Protein AF-A0A3N5ESL6-F1 (afdb_monomer_lite)

Radius of gyration: 21.01 Å; chains: 1; bounding box: 83×39×45 Å

pLDDT: mean 78.13, std 18.14, range [38.81, 97.94]

Foldseek 3Di:
DDDDDDDPDDDPPPPDDVVVVLVVQVVLQVVCLVCVLVVCVVVVAQAEEEACLLAPDPLPRDDDDHNHHYEHEYCDDPVPDDCSDPRHHYQHAAPDDDDQVRSVLRSLVLCDLVVVDHAQGWYWYFGDDSVSSGGNDIDIDGHPPDCPSDPDPVVCVVPPSCRSVNVSVVRNVVD

Structure (mmCIF, N/CA/C/O backbone):
data_AF-A0A3N5ESL6-F1
#
_entry.id   AF-A0A3N5ESL6-F1
#
loop_
_atom_site.group_PDB
_atom_site.id
_atom_site.type_symbol
_atom_site.label_atom_id
_atom_site.label_alt_id
_atom_site.label_comp_id
_atom_site.label_asym_id
_atom_site.label_entity_id
_atom_site.label_seq_id
_atom_site.pdbx_PDB_ins_code
_atom_site.Cartn_x
_atom_site.Cartn_y
_atom_site.Cartn_z
_atom_site.occupancy
_atom_site.B_iso_or_equiv
_atom_site.auth_seq_id
_atom_site.auth_comp_id
_atom_site.auth_asym_id
_atom_site.auth_atom_id
_atom_site.pdbx_PDB_model_num
ATOM 1 N N . MET A 1 1 ? 65.970 -13.647 -3.821 1.00 40.84 1 MET A N 1
ATOM 2 C CA . MET A 1 1 ? 65.741 -12.310 -4.420 1.00 40.84 1 MET A CA 1
ATOM 3 C C . MET A 1 1 ? 65.531 -12.533 -5.912 1.00 40.84 1 MET A C 1
ATOM 5 O O . MET A 1 1 ? 66.455 -13.034 -6.522 1.00 40.84 1 MET A O 1
ATOM 9 N N . ALA A 1 2 ? 64.391 -12.316 -6.559 1.00 45.03 2 ALA A N 1
ATOM 10 C CA . ALA A 1 2 ? 63.092 -11.761 -6.195 1.00 45.03 2 ALA A CA 1
ATOM 11 C C . ALA A 1 2 ? 62.010 -12.457 -7.057 1.00 45.03 2 ALA A C 1
ATOM 13 O O . ALA A 1 2 ? 62.330 -13.104 -8.052 1.00 45.03 2 ALA A O 1
ATOM 14 N N . ASN A 1 3 ? 60.764 -12.358 -6.603 1.00 38.81 3 ASN A N 1
ATOM 15 C CA . ASN A 1 3 ? 59.614 -13.195 -6.931 1.00 38.81 3 ASN A CA 1
ATOM 16 C C . ASN A 1 3 ? 58.670 -12.537 -7.970 1.00 38.81 3 ASN A C 1
ATOM 18 O O . ASN A 1 3 ? 58.542 -11.319 -7.962 1.00 38.81 3 ASN A O 1
ATOM 22 N N . GLU A 1 4 ? 58.017 -13.387 -8.777 1.00 46.53 4 GLU A N 1
ATOM 23 C CA . GLU A 1 4 ? 56.719 -13.302 -9.498 1.00 46.53 4 GLU A CA 1
ATOM 24 C C . GLU A 1 4 ? 56.249 -12.086 -10.349 1.00 46.53 4 GLU A C 1
ATOM 26 O O . GLU A 1 4 ? 56.492 -10.925 -10.025 1.00 46.53 4 GLU A O 1
ATOM 31 N N . PRO A 1 5 ? 55.464 -12.351 -11.426 1.00 48.53 5 PRO A N 1
ATOM 32 C CA . PRO A 1 5 ? 54.840 -11.338 -12.270 1.00 48.53 5 PRO A CA 1
ATOM 33 C C . PRO A 1 5 ? 53.537 -10.793 -11.662 1.00 48.53 5 PRO A C 1
ATOM 35 O O . PRO A 1 5 ? 52.706 -11.521 -11.120 1.00 48.53 5 PRO A O 1
ATOM 38 N N . ALA A 1 6 ? 53.325 -9.486 -11.819 1.00 47.41 6 ALA A N 1
ATOM 39 C CA . ALA A 1 6 ? 52.119 -8.792 -11.393 1.00 47.41 6 ALA A CA 1
ATOM 40 C C . ALA A 1 6 ? 50.895 -9.187 -12.244 1.00 47.41 6 ALA A C 1
ATOM 42 O O . ALA A 1 6 ? 50.741 -8.794 -13.401 1.00 47.41 6 ALA A O 1
ATOM 43 N N . ASN A 1 7 ? 50.005 -9.937 -11.603 1.00 43.56 7 ASN A N 1
ATOM 44 C CA . ASN A 1 7 ? 48.600 -10.152 -11.926 1.00 43.56 7 ASN A CA 1
ATOM 45 C C . ASN A 1 7 ? 47.871 -8.816 -12.217 1.00 43.56 7 ASN A C 1
ATOM 47 O O . ASN A 1 7 ? 47.585 -8.046 -11.300 1.00 43.56 7 ASN A O 1
ATOM 51 N N . ARG A 1 8 ? 47.550 -8.530 -13.488 1.00 44.69 8 ARG A N 1
ATOM 52 C CA . ARG A 1 8 ? 46.621 -7.450 -13.867 1.00 44.69 8 ARG A CA 1
ATOM 53 C C . ARG A 1 8 ? 45.194 -7.993 -13.930 1.00 44.69 8 ARG A C 1
ATOM 55 O O . ARG A 1 8 ? 44.790 -8.600 -14.914 1.00 44.69 8 ARG A O 1
ATOM 62 N N . ALA A 1 9 ? 44.474 -7.727 -12.844 1.00 40.97 9 ALA A N 1
ATOM 63 C CA . ALA A 1 9 ? 43.057 -7.378 -12.774 1.00 40.97 9 ALA A CA 1
ATOM 64 C C . ALA A 1 9 ? 42.108 -8.086 -13.761 1.00 40.97 9 ALA A C 1
ATOM 66 O O . ALA A 1 9 ? 41.794 -7.585 -14.840 1.00 40.97 9 ALA A O 1
ATOM 67 N N . ARG A 1 10 ? 41.536 -9.200 -13.295 1.00 46.31 10 ARG A N 1
ATOM 68 C CA . ARG A 1 10 ? 40.154 -9.558 -13.615 1.00 46.31 10 ARG A CA 1
ATOM 69 C C . ARG A 1 10 ? 39.231 -8.716 -12.737 1.00 46.31 10 ARG A C 1
ATOM 71 O O . ARG A 1 10 ? 39.185 -8.947 -11.537 1.00 46.31 10 ARG A O 1
ATOM 78 N N . THR A 1 11 ? 38.469 -7.819 -13.341 1.00 42.41 11 THR A N 1
ATOM 79 C CA . THR A 1 11 ? 37.121 -7.450 -12.888 1.00 42.41 11 THR A CA 1
ATOM 80 C C . THR A 1 11 ? 36.336 -7.038 -14.126 1.00 42.41 11 THR A C 1
ATOM 82 O O . THR A 1 11 ? 36.203 -5.869 -14.474 1.00 42.41 11 THR A O 1
ATOM 85 N N . SER A 1 12 ? 35.857 -8.050 -14.847 1.00 47.56 12 SER A N 1
ATOM 86 C CA . SER A 1 12 ? 34.762 -7.906 -15.797 1.00 47.56 12 SER A CA 1
ATOM 87 C C . SER A 1 12 ? 33.530 -7.447 -15.016 1.00 47.56 12 SER A C 1
ATOM 89 O O . SER A 1 12 ? 32.881 -8.258 -14.360 1.00 47.56 12 SER A O 1
ATOM 91 N N . GLY A 1 13 ? 33.237 -6.148 -15.049 1.00 44.19 13 GLY A N 1
ATOM 92 C CA . GLY A 1 13 ? 31.915 -5.651 -14.694 1.00 44.19 13 GLY A CA 1
ATOM 93 C C . GLY A 1 13 ? 30.921 -6.212 -15.704 1.00 44.19 13 GLY A C 1
ATOM 94 O O . GLY A 1 13 ? 30.891 -5.776 -16.854 1.00 44.19 13 GLY A O 1
ATOM 95 N N . SER A 1 14 ? 30.163 -7.224 -15.295 1.00 51.66 14 SER A N 1
ATOM 96 C CA . SER A 1 14 ? 28.972 -7.680 -15.996 1.00 51.66 14 SER A CA 1
ATOM 97 C C . SER A 1 14 ? 27.969 -6.531 -15.989 1.00 51.66 14 SER A C 1
ATOM 99 O O . SER A 1 14 ? 27.314 -6.283 -14.983 1.00 51.66 14 SER A O 1
ATOM 101 N N . ARG A 1 15 ? 27.895 -5.787 -17.097 1.00 56.28 15 ARG A N 1
ATOM 102 C CA . ARG A 1 15 ? 26.708 -4.990 -17.407 1.00 56.28 15 ARG A CA 1
ATOM 103 C C . ARG A 1 15 ? 25.586 -6.000 -17.595 1.00 56.28 15 ARG A C 1
ATOM 105 O O . ARG A 1 15 ? 25.612 -6.752 -18.569 1.00 56.28 15 ARG A O 1
ATOM 112 N N . GLU A 1 16 ? 24.710 -6.099 -16.609 1.00 56.22 16 GLU A N 1
ATOM 113 C CA . GLU A 1 16 ? 23.489 -6.874 -16.745 1.00 56.22 16 GLU A CA 1
ATOM 114 C C . GLU A 1 16 ? 22.674 -6.282 -17.903 1.00 56.22 16 GLU A C 1
ATOM 116 O O . GLU A 1 16 ? 22.701 -5.081 -18.179 1.00 56.22 16 GLU A O 1
ATOM 121 N N . ASP A 1 17 ? 22.090 -7.177 -18.690 1.00 70.19 17 ASP A N 1
ATOM 122 C CA . ASP A 1 17 ? 21.363 -6.839 -19.905 1.00 70.19 17 ASP A CA 1
ATOM 123 C C . ASP A 1 17 ? 20.015 -6.210 -19.504 1.00 70.19 17 ASP A C 1
ATOM 125 O O . ASP A 1 17 ? 19.250 -6.876 -18.795 1.00 70.19 17 ASP A O 1
ATOM 129 N N . PRO A 1 18 ? 19.696 -4.968 -19.916 1.00 67.44 18 PRO A N 1
ATOM 130 C CA . PRO A 1 18 ? 18.479 -4.271 -19.491 1.00 67.44 18 PRO A CA 1
ATOM 131 C C . PRO A 1 18 ? 17.187 -5.035 -19.828 1.00 67.44 18 PRO A C 1
ATOM 133 O O . PRO A 1 18 ? 16.173 -4.860 -19.150 1.00 67.44 18 PRO A O 1
ATOM 136 N N . GLU A 1 19 ? 17.203 -5.917 -20.833 1.00 69.94 19 GLU A N 1
ATOM 137 C CA . GLU A 1 19 ? 16.072 -6.808 -21.132 1.00 69.94 19 GLU A CA 1
ATOM 138 C C . GLU A 1 19 ? 15.897 -7.913 -20.076 1.00 69.94 19 GLU A C 1
ATOM 140 O O . GLU A 1 19 ? 14.769 -8.254 -19.706 1.00 69.94 19 GLU A O 1
ATOM 145 N N . ARG A 1 20 ? 16.999 -8.447 -19.534 1.00 71.25 20 ARG A N 1
ATOM 146 C CA . ARG A 1 20 ? 16.967 -9.469 -18.474 1.00 71.25 20 ARG A CA 1
ATOM 147 C C . ARG A 1 20 ? 16.549 -8.883 -17.132 1.00 71.25 20 ARG A C 1
ATOM 149 O O . ARG A 1 20 ? 15.758 -9.512 -16.432 1.00 71.25 20 ARG A O 1
ATOM 156 N N . GLU A 1 21 ? 17.037 -7.690 -16.792 1.00 70.56 21 GLU A N 1
ATOM 157 C CA . GLU A 1 21 ? 16.633 -6.977 -15.572 1.00 70.56 21 GLU A CA 1
ATOM 158 C C . GLU A 1 21 ? 15.124 -6.684 -15.578 1.00 70.56 21 GLU A C 1
ATOM 160 O O . GLU A 1 21 ? 14.430 -7.030 -14.620 1.00 70.56 21 GLU A O 1
ATOM 165 N N . ARG A 1 22 ? 14.579 -6.162 -16.690 1.00 72.31 22 ARG A N 1
ATOM 166 C CA . ARG A 1 22 ? 13.128 -5.938 -16.847 1.00 72.31 22 ARG A CA 1
ATOM 167 C C . ARG A 1 22 ? 12.316 -7.226 -16.743 1.00 72.31 22 ARG A C 1
ATOM 169 O O . ARG A 1 22 ? 11.284 -7.247 -16.076 1.00 72.31 22 ARG A O 1
ATOM 176 N N . SER A 1 23 ? 12.781 -8.310 -17.368 1.00 77.94 23 SER A N 1
ATOM 177 C CA . SER A 1 23 ? 12.111 -9.613 -17.282 1.00 77.94 23 SER A CA 1
ATOM 178 C C . SER A 1 23 ? 12.090 -10.161 -15.853 1.00 77.94 23 SER A C 1
ATOM 180 O O . SER A 1 23 ? 11.095 -10.760 -15.449 1.00 77.94 23 SER A O 1
ATOM 182 N N . SER A 1 24 ? 13.170 -9.966 -15.093 1.00 81.00 24 SER A N 1
ATOM 183 C CA . SER A 1 24 ? 13.256 -10.374 -13.688 1.00 81.00 24 SER A CA 1
ATOM 184 C C . SER A 1 24 ? 12.307 -9.555 -12.811 1.00 81.00 24 SER A C 1
ATOM 186 O O . SER A 1 24 ? 11.532 -10.115 -12.037 1.00 81.00 24 SER A O 1
ATOM 188 N N . ALA A 1 25 ? 12.298 -8.231 -12.980 1.00 83.88 25 ALA A N 1
ATOM 189 C CA . ALA A 1 25 ? 11.460 -7.338 -12.188 1.00 83.88 25 ALA A CA 1
ATOM 190 C C . ALA A 1 25 ? 9.957 -7.576 -12.433 1.00 83.88 25 ALA A C 1
ATOM 192 O O . ALA A 1 25 ? 9.171 -7.624 -11.484 1.00 83.88 25 ALA A O 1
ATOM 193 N N . LYS A 1 26 ? 9.564 -7.847 -13.685 1.00 87.06 26 LYS A N 1
ATOM 194 C CA . LYS A 1 26 ? 8.194 -8.256 -14.020 1.00 87.06 26 LYS A CA 1
ATOM 195 C C . LYS A 1 26 ? 7.804 -9.575 -13.346 1.00 87.06 26 LYS A C 1
ATOM 197 O O . LYS A 1 26 ? 6.728 -9.660 -12.759 1.00 87.06 26 LYS A O 1
ATOM 202 N N . ALA A 1 27 ? 8.695 -10.569 -13.349 1.00 91.31 27 ALA A N 1
ATOM 203 C CA . ALA A 1 27 ? 8.450 -11.843 -12.672 1.00 91.31 27 ALA A CA 1
ATOM 204 C C . ALA A 1 27 ? 8.276 -11.677 -11.149 1.00 91.31 27 ALA A C 1
ATOM 206 O O . ALA A 1 27 ? 7.460 -12.372 -10.542 1.00 91.31 27 ALA A O 1
ATOM 207 N N . ILE A 1 28 ? 9.000 -10.738 -10.525 1.00 92.81 28 ILE A N 1
ATOM 208 C CA . ILE A 1 28 ? 8.814 -10.394 -9.106 1.00 92.81 28 ILE A CA 1
ATOM 209 C C . ILE A 1 28 ? 7.416 -9.810 -8.882 1.00 92.81 28 ILE A C 1
ATOM 211 O O . ILE A 1 28 ? 6.697 -10.294 -8.009 1.00 92.81 28 ILE A O 1
ATOM 215 N N . THR A 1 29 ? 7.007 -8.823 -9.683 1.00 93.50 29 THR A N 1
ATOM 216 C CA . THR A 1 29 ? 5.669 -8.215 -9.588 1.00 93.50 29 THR A CA 1
ATOM 217 C C . THR A 1 29 ? 4.561 -9.256 -9.747 1.00 93.50 29 THR A C 1
ATOM 219 O O . THR A 1 29 ? 3.672 -9.333 -8.902 1.00 93.50 29 THR A O 1
ATOM 222 N N . GLU A 1 30 ? 4.638 -10.101 -10.777 1.00 92.94 30 GLU A N 1
ATOM 223 C CA . GLU A 1 30 ? 3.669 -11.177 -11.018 1.00 92.94 30 GLU A CA 1
ATOM 224 C C . GLU A 1 30 ? 3.602 -12.157 -9.839 1.00 92.94 30 GLU A C 1
ATOM 226 O O . GLU A 1 30 ? 2.515 -12.542 -9.407 1.00 92.94 30 GLU A O 1
ATOM 231 N N . SER A 1 31 ? 4.754 -12.527 -9.274 1.00 95.19 31 SER A N 1
ATOM 232 C CA . SER A 1 31 ? 4.828 -13.404 -8.103 1.00 95.19 31 SER A CA 1
ATOM 233 C C . SER A 1 31 ? 4.182 -12.767 -6.868 1.00 95.19 31 SER A C 1
ATOM 235 O O . SER A 1 31 ? 3.369 -13.406 -6.197 1.00 95.19 31 SER A O 1
ATOM 237 N N . LEU A 1 32 ? 4.475 -11.493 -6.587 1.00 95.94 32 LEU A N 1
ATOM 238 C CA . LEU A 1 32 ? 3.871 -10.769 -5.465 1.00 95.94 32 LEU A CA 1
ATOM 239 C C . LEU A 1 32 ? 2.351 -10.681 -5.611 1.00 95.94 32 LEU A C 1
ATOM 241 O O . LEU A 1 32 ? 1.633 -11.019 -4.674 1.00 95.94 32 LEU A O 1
ATOM 245 N N . LEU A 1 33 ? 1.855 -10.290 -6.787 1.00 94.69 33 LEU A N 1
ATOM 246 C CA . LEU A 1 33 ? 0.419 -10.197 -7.059 1.00 94.69 33 LEU A CA 1
ATOM 247 C C . LEU A 1 33 ? -0.281 -11.552 -6.935 1.00 94.69 33 LEU A C 1
ATOM 249 O O . LEU A 1 33 ? -1.368 -11.637 -6.368 1.00 94.69 33 LEU A O 1
ATOM 253 N N . LYS A 1 34 ? 0.360 -12.622 -7.413 1.00 94.88 34 LYS A N 1
ATOM 254 C CA . LYS A 1 34 ? -0.169 -13.984 -7.317 1.00 94.88 34 LYS A CA 1
ATOM 255 C C . LYS A 1 34 ? -0.295 -14.468 -5.873 1.00 94.88 34 LYS A C 1
ATOM 257 O O . LYS A 1 34 ? -1.256 -15.160 -5.555 1.00 94.88 34 LYS A O 1
ATOM 262 N N . HIS A 1 35 ? 0.679 -14.153 -5.021 1.00 96.12 35 HIS A N 1
ATOM 263 C CA . HIS A 1 35 ? 0.786 -14.724 -3.675 1.00 96.12 35 HIS A CA 1
ATOM 264 C C . HIS A 1 35 ? 0.253 -13.819 -2.559 1.00 96.12 35 HIS A C 1
ATOM 266 O O . HIS A 1 35 ? 0.062 -14.282 -1.434 1.00 96.12 35 HIS A O 1
ATOM 272 N N . VAL A 1 36 ? -0.023 -12.542 -2.840 1.00 96.81 36 VAL A N 1
ATOM 273 C CA . VAL A 1 36 ? -0.554 -11.626 -1.826 1.00 96.81 36 VAL A CA 1
ATOM 274 C C . VAL A 1 36 ? -1.915 -12.044 -1.243 1.00 96.81 36 VAL A C 1
ATOM 276 O O . VAL A 1 36 ? -2.082 -11.840 -0.040 1.00 96.81 36 VAL A O 1
ATOM 279 N N . PRO A 1 37 ? -2.858 -12.680 -1.978 1.00 96.19 37 PRO A N 1
ATOM 280 C CA . PRO A 1 37 ? -4.121 -13.118 -1.379 1.00 96.19 37 PRO A CA 1
ATOM 281 C C . PRO A 1 37 ? -3.915 -14.138 -0.250 1.00 96.19 37 PRO A C 1
ATOM 283 O O . PRO A 1 37 ? -4.509 -14.008 0.817 1.00 96.19 37 PRO A O 1
ATOM 286 N N . ASP A 1 38 ? -2.999 -15.094 -0.429 1.00 96.06 38 ASP A N 1
ATOM 287 C CA . ASP A 1 38 ? -2.676 -16.093 0.600 1.00 96.06 38 ASP A CA 1
ATOM 288 C C . ASP A 1 38 ? -2.062 -15.439 1.850 1.00 96.06 38 ASP A C 1
ATOM 290 O O . ASP A 1 38 ? -2.309 -15.857 2.986 1.00 96.06 38 ASP A O 1
ATOM 294 N N . LEU A 1 39 ? -1.263 -14.384 1.662 1.00 95.94 39 LEU A N 1
ATOM 295 C CA . LEU A 1 39 ? -0.694 -13.613 2.768 1.00 95.94 39 LEU A CA 1
ATOM 296 C C . LEU A 1 39 ? -1.755 -12.802 3.507 1.00 95.94 39 LEU A C 1
ATOM 298 O O . LEU A 1 39 ? -1.747 -12.780 4.735 1.00 95.94 39 LEU A O 1
ATOM 302 N N . VAL A 1 40 ? -2.689 -12.188 2.780 1.00 97.44 40 VAL A N 1
ATOM 303 C CA . VAL A 1 40 ? -3.837 -11.485 3.363 1.00 97.44 40 VAL A CA 1
ATOM 304 C C . VAL A 1 40 ? -4.649 -12.428 4.253 1.00 97.44 40 VAL A C 1
ATOM 306 O O . VAL A 1 40 ? -4.913 -12.093 5.408 1.00 97.44 40 VAL A O 1
ATOM 309 N N . GLU A 1 41 ? -4.978 -13.625 3.766 1.00 96.19 41 GLU A N 1
ATOM 310 C CA . GLU A 1 41 ? -5.736 -14.624 4.526 1.00 96.19 41 GLU A CA 1
ATOM 311 C C . GLU A 1 41 ? -4.950 -15.170 5.728 1.00 96.19 41 GLU A C 1
ATOM 313 O O . GLU A 1 41 ? -5.433 -15.141 6.862 1.00 96.19 41 GLU A O 1
ATOM 318 N N . SER A 1 42 ? -3.705 -15.609 5.524 1.00 96.62 42 SER A N 1
ATOM 319 C CA . SER A 1 42 ? -2.880 -16.194 6.595 1.00 96.62 42 SER A CA 1
ATOM 320 C C . SER A 1 42 ? -2.537 -15.200 7.706 1.00 96.62 42 SER A C 1
ATOM 322 O O . SER A 1 42 ? -2.451 -15.577 8.877 1.00 96.62 42 SER A O 1
ATOM 324 N N . CYS A 1 43 ? -2.382 -13.921 7.360 1.00 95.94 43 CYS A N 1
ATOM 325 C CA . CYS A 1 43 ? -2.149 -12.851 8.319 1.00 95.94 43 CYS A CA 1
ATOM 326 C C . CYS A 1 43 ? -3.445 -12.240 8.860 1.00 95.94 43 CYS A C 1
ATOM 328 O O . CYS A 1 43 ? -3.343 -11.372 9.724 1.00 95.94 43 CYS A O 1
ATOM 330 N N . GLN A 1 44 ? -4.630 -12.680 8.417 1.00 96.31 44 GLN A N 1
ATOM 331 C CA . GLN A 1 44 ? -5.930 -12.102 8.791 1.00 96.31 44 GLN A CA 1
ATOM 332 C C . GLN A 1 44 ? -5.930 -10.573 8.638 1.00 96.31 44 GLN A C 1
ATOM 334 O O . GLN A 1 44 ? -6.262 -9.832 9.570 1.00 96.31 44 GLN A O 1
ATOM 339 N N . ALA A 1 45 ? -5.414 -10.103 7.504 1.00 97.38 45 ALA A N 1
ATOM 340 C CA . ALA A 1 45 ? -5.220 -8.687 7.260 1.00 97.38 45 ALA A CA 1
ATOM 341 C C . ALA A 1 45 ? -6.563 -7.995 7.012 1.00 97.38 45 ALA A C 1
ATOM 343 O O . ALA A 1 45 ? -7.345 -8.411 6.168 1.00 97.38 45 ALA A O 1
ATOM 344 N N . ALA A 1 46 ? -6.812 -6.885 7.702 1.00 96.81 46 ALA A N 1
ATOM 345 C CA . ALA A 1 46 ? -8.025 -6.097 7.510 1.00 96.81 46 ALA A CA 1
ATOM 346 C C . ALA A 1 46 ? -8.025 -5.352 6.163 1.00 96.81 46 ALA A C 1
ATOM 348 O O . ALA A 1 46 ? -9.091 -5.070 5.604 1.00 96.81 46 ALA A O 1
ATOM 349 N N . ALA A 1 47 ? -6.837 -5.026 5.640 1.00 96.44 47 ALA A N 1
ATOM 350 C CA . ALA A 1 47 ? -6.693 -4.334 4.368 1.00 96.44 47 ALA A CA 1
ATOM 351 C C . ALA A 1 47 ? -5.435 -4.741 3.585 1.00 96.44 47 ALA A C 1
ATOM 353 O O . ALA A 1 47 ? -4.383 -5.040 4.159 1.00 96.44 47 ALA A O 1
ATOM 354 N N . LEU A 1 48 ? -5.557 -4.674 2.258 1.00 96.81 48 LEU A N 1
ATOM 355 C CA . LEU A 1 48 ? -4.474 -4.775 1.286 1.00 96.81 48 LEU A CA 1
ATOM 356 C C . LEU A 1 48 ? -4.283 -3.419 0.602 1.00 96.81 48 LEU A C 1
ATOM 358 O O . LEU A 1 48 ? -5.211 -2.901 -0.012 1.00 96.81 48 LEU A O 1
ATOM 362 N N . PHE A 1 49 ? -3.084 -2.851 0.680 1.00 96.75 49 PHE A N 1
ATOM 363 C CA . PHE A 1 49 ? -2.711 -1.629 -0.032 1.00 96.75 49 PHE A CA 1
ATOM 364 C C . PHE A 1 49 ? -1.830 -1.981 -1.228 1.00 96.75 49 PHE A C 1
ATOM 366 O O . PHE A 1 49 ? -0.826 -2.674 -1.072 1.00 96.75 49 PHE A O 1
ATOM 373 N N . VAL A 1 50 ? -2.163 -1.475 -2.413 1.00 95.81 50 VAL A N 1
ATOM 374 C CA . VAL A 1 50 ? -1.374 -1.707 -3.630 1.00 95.81 50 VAL A CA 1
ATOM 375 C C . VAL A 1 50 ? -1.004 -0.374 -4.257 1.00 95.81 50 VAL A C 1
ATOM 377 O O . VAL A 1 50 ? -1.884 0.394 -4.635 1.00 95.81 50 VAL A O 1
ATOM 380 N N . TYR A 1 51 ? 0.294 -0.093 -4.370 1.00 94.19 51 TYR A N 1
ATOM 381 C CA . TYR A 1 51 ? 0.795 1.120 -5.017 1.00 94.19 51 TYR A CA 1
ATOM 382 C C . TYR A 1 51 ? 0.732 0.988 -6.532 1.00 94.19 51 TYR A C 1
ATOM 384 O O . TYR A 1 51 ? 1.669 0.519 -7.177 1.00 94.19 51 TYR A O 1
ATOM 392 N N . VAL A 1 52 ? -0.385 1.417 -7.104 1.00 92.62 52 VAL A N 1
ATOM 393 C CA . VAL A 1 52 ? -0.680 1.197 -8.521 1.00 92.62 52 VAL A CA 1
ATOM 394 C C . VAL A 1 52 ? 0.181 2.033 -9.466 1.00 92.62 52 VAL A C 1
ATOM 396 O O . VAL A 1 52 ? 0.358 1.654 -10.616 1.00 92.62 52 VAL A O 1
ATOM 399 N N . ASP A 1 53 ? 0.808 3.112 -8.992 1.00 89.62 53 ASP A N 1
ATOM 400 C CA . ASP A 1 53 ? 1.722 3.917 -9.820 1.00 89.62 53 ASP A CA 1
ATOM 401 C C . ASP A 1 53 ? 2.976 3.133 -10.259 1.00 89.62 53 ASP A C 1
ATOM 403 O O . ASP A 1 53 ? 3.632 3.488 -11.247 1.00 89.62 53 ASP A O 1
ATOM 407 N N . ALA A 1 54 ? 3.299 2.063 -9.520 1.00 88.75 54 ALA A N 1
ATOM 408 C CA . ALA A 1 54 ? 4.364 1.112 -9.818 1.00 88.75 54 ALA A CA 1
ATOM 409 C C . ALA A 1 54 ? 3.915 -0.033 -10.739 1.00 88.75 54 ALA A C 1
ATOM 411 O O . ALA A 1 54 ? 4.693 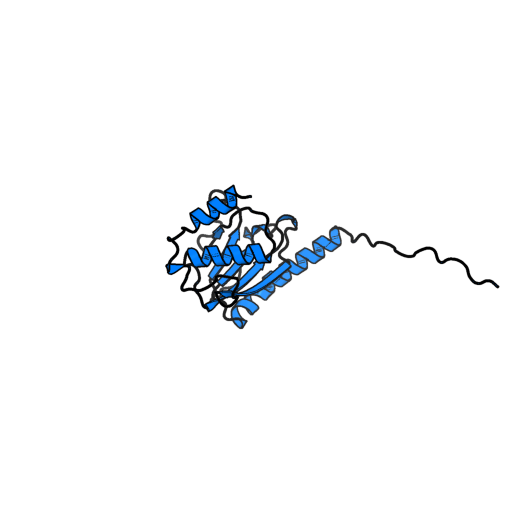-0.948 -10.969 1.00 88.75 54 ALA A O 1
ATOM 412 N N . LEU A 1 55 ? 2.696 0.001 -11.280 1.00 88.06 55 LEU A N 1
ATOM 413 C CA . LEU A 1 55 ? 2.247 -0.914 -12.327 1.00 88.06 55 LEU A CA 1
ATOM 414 C C . LEU A 1 55 ? 2.285 -0.214 -13.692 1.00 88.06 55 LEU A C 1
ATOM 416 O O . LEU A 1 55 ? 2.134 1.010 -13.791 1.00 88.06 55 LEU A O 1
ATOM 420 N N . GLU A 1 56 ? 2.514 -0.993 -14.750 1.00 81.19 56 GLU A N 1
ATOM 421 C CA . GLU A 1 56 ? 2.382 -0.517 -16.134 1.00 81.19 56 GLU A CA 1
ATOM 422 C C . GLU A 1 56 ? 0.912 -0.263 -16.481 1.00 81.19 56 GLU A C 1
ATOM 424 O O . GLU A 1 56 ? 0.587 0.815 -16.976 1.00 81.19 56 GLU A O 1
ATOM 429 N N . ASP A 1 57 ? 0.036 -1.216 -16.148 1.00 81.06 57 ASP A N 1
ATOM 430 C CA . ASP A 1 57 ? -1.409 -1.112 -16.340 1.00 81.06 57 ASP A CA 1
ATOM 431 C C . ASP A 1 57 ? -2.169 -1.539 -15.067 1.00 81.06 57 ASP A C 1
ATOM 433 O O . ASP A 1 57 ? -2.368 -2.728 -14.808 1.00 81.06 57 ASP A O 1
ATOM 437 N N . PRO A 1 58 ? -2.590 -0.576 -14.231 1.00 80.50 58 PRO A N 1
ATOM 438 C CA . PRO A 1 58 ? -3.410 -0.846 -13.055 1.00 80.50 58 PRO A CA 1
ATOM 439 C C . PRO A 1 58 ? -4.820 -1.360 -13.354 1.00 80.50 58 PRO A C 1
ATOM 441 O O . PRO A 1 58 ? -5.479 -1.843 -12.435 1.00 80.50 58 PRO A O 1
ATOM 444 N N . SER A 1 59 ? -5.322 -1.195 -14.582 1.00 73.25 59 SER A N 1
ATOM 445 C CA . SER A 1 59 ? -6.715 -1.513 -14.915 1.00 73.25 59 SER A CA 1
ATOM 446 C C . SER A 1 59 ? -6.973 -3.018 -15.001 1.00 73.25 59 SER A C 1
ATOM 448 O O . SER A 1 59 ? -8.084 -3.466 -14.729 1.00 73.25 59 SER A O 1
ATOM 450 N N . GLU A 1 60 ? -5.936 -3.806 -15.287 1.00 72.06 60 GLU A N 1
ATOM 451 C CA . GLU A 1 60 ? -6.000 -5.271 -15.305 1.00 72.06 60 GLU A CA 1
ATOM 452 C C . GLU A 1 60 ? -5.846 -5.894 -13.909 1.00 72.06 60 GLU A C 1
ATOM 454 O O . GLU A 1 60 ? -6.049 -7.100 -13.726 1.00 72.06 60 GLU A O 1
ATOM 459 N N . LEU A 1 61 ? -5.495 -5.086 -12.902 1.00 84.38 61 LEU A N 1
ATOM 460 C CA . LEU A 1 61 ? -5.325 -5.570 -11.544 1.00 84.38 61 LEU A CA 1
ATOM 461 C C . LEU A 1 61 ? -6.680 -5.979 -10.969 1.00 84.38 61 LEU A C 1
ATOM 463 O O . LEU A 1 61 ? -7.544 -5.145 -10.698 1.00 84.38 61 LEU A O 1
ATOM 467 N N . SER A 1 62 ? -6.827 -7.274 -10.723 1.00 82.06 62 SER A N 1
ATOM 468 C CA . SER A 1 62 ? -7.958 -7.847 -10.011 1.00 82.06 62 SER A CA 1
ATOM 469 C C . SER A 1 62 ? -7.458 -8.872 -9.006 1.00 82.06 62 SER A C 1
ATOM 471 O O . SER A 1 62 ? -6.472 -9.576 -9.232 1.00 82.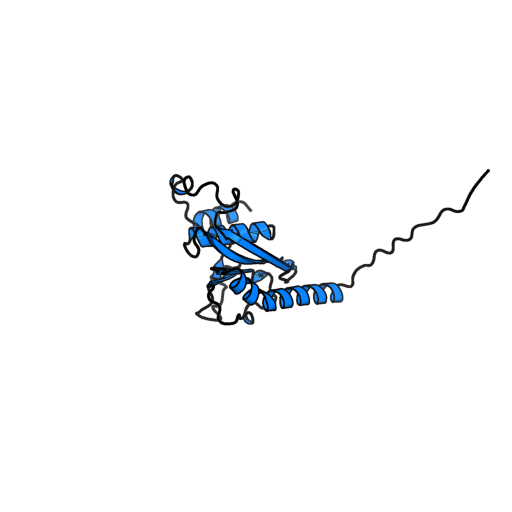06 62 SER A O 1
ATOM 473 N N . PHE A 1 63 ? -8.143 -8.939 -7.874 1.00 86.12 63 PHE A N 1
ATOM 474 C CA . PHE A 1 63 ? -7.895 -9.943 -6.854 1.00 86.12 63 PHE A CA 1
ATOM 475 C C . PHE A 1 63 ? -9.118 -10.853 -6.744 1.00 86.12 63 PHE A C 1
ATOM 477 O O . PHE A 1 63 ? -10.235 -10.411 -7.033 1.00 86.12 63 PHE A O 1
ATOM 484 N N . PRO A 1 64 ? -8.944 -12.118 -6.324 1.00 85.38 64 PRO A N 1
ATOM 485 C CA . PRO A 1 64 ? -10.084 -12.937 -5.933 1.00 85.38 64 PRO A CA 1
ATOM 486 C C . PRO A 1 64 ? -10.871 -12.249 -4.806 1.00 85.38 64 PRO A C 1
ATOM 488 O O . PRO A 1 64 ? -10.374 -11.334 -4.151 1.00 85.38 64 PRO A O 1
ATOM 491 N N . SER A 1 65 ? -12.098 -12.704 -4.550 1.00 83.56 65 SER A N 1
ATOM 492 C CA . SER A 1 65 ? -12.846 -12.244 -3.378 1.00 83.56 65 SER A CA 1
ATOM 493 C C . SER A 1 65 ? -12.042 -12.546 -2.110 1.00 83.56 65 SER A C 1
ATOM 495 O O . SER A 1 65 ? -11.777 -13.709 -1.814 1.00 83.56 65 SER A O 1
ATOM 497 N N . MET A 1 66 ? -11.681 -11.504 -1.366 1.00 86.50 66 MET A N 1
ATOM 498 C CA . MET A 1 66 ? -10.936 -11.574 -0.105 1.00 86.50 66 MET A CA 1
ATOM 499 C C . MET A 1 66 ? -11.766 -10.937 1.009 1.00 86.50 66 MET A C 1
ATOM 501 O O . MET A 1 66 ? -12.610 -10.081 0.745 1.00 86.50 66 MET A O 1
ATOM 505 N N . HIS A 1 67 ? -11.517 -11.319 2.264 1.00 89.44 67 HIS A N 1
ATOM 506 C CA . HIS A 1 67 ? -12.167 -10.659 3.405 1.00 89.44 67 HIS A CA 1
ATOM 507 C C . HIS A 1 67 ? -11.651 -9.227 3.639 1.00 89.44 67 HIS A C 1
ATOM 509 O O . HIS A 1 67 ? -12.340 -8.403 4.244 1.00 89.44 67 HIS A O 1
ATOM 515 N N . ALA A 1 68 ? -10.433 -8.940 3.178 1.00 93.06 68 ALA A N 1
ATOM 516 C CA . ALA A 1 68 ? -9.777 -7.654 3.339 1.00 93.06 68 ALA A CA 1
ATOM 517 C C . ALA A 1 68 ? -10.322 -6.599 2.372 1.00 93.06 68 ALA A C 1
ATOM 519 O O . ALA A 1 68 ? -10.615 -6.880 1.210 1.00 93.06 68 ALA A O 1
ATO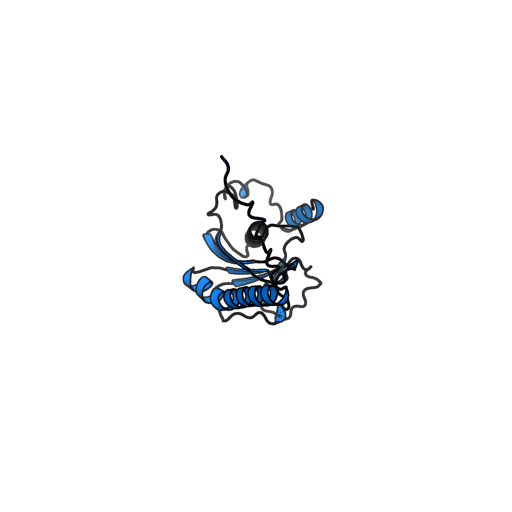M 520 N N . LYS A 1 69 ? -10.352 -5.343 2.826 1.00 93.44 69 LYS A N 1
ATOM 521 C CA . LYS A 1 69 ? -10.577 -4.195 1.937 1.00 93.44 69 LYS A CA 1
ATOM 522 C C . LYS A 1 69 ? -9.338 -3.965 1.073 1.00 93.44 69 LYS A C 1
ATOM 524 O O . LYS A 1 69 ? -8.226 -3.922 1.599 1.00 93.44 69 LYS A O 1
ATOM 529 N N . VAL A 1 70 ? -9.512 -3.766 -0.229 1.00 93.31 70 VAL A N 1
ATOM 530 C CA . VAL A 1 70 ? -8.395 -3.493 -1.145 1.00 93.31 70 VAL A CA 1
ATOM 531 C C . VAL A 1 70 ? -8.355 -2.008 -1.485 1.00 93.31 70 VAL A C 1
ATOM 533 O O . VAL A 1 70 ? -9.330 -1.469 -2.001 1.00 93.31 70 VAL A O 1
ATOM 536 N N . PHE A 1 71 ? -7.219 -1.361 -1.220 1.00 93.56 71 PHE A N 1
ATOM 537 C CA . PHE A 1 71 ? -6.989 0.049 -1.517 1.00 93.56 71 PHE A CA 1
ATOM 538 C C . PHE A 1 71 ? -5.919 0.234 -2.587 1.00 93.56 71 PHE A C 1
ATOM 540 O O . PHE A 1 71 ? -4.779 -0.213 -2.435 1.00 93.56 71 PHE A O 1
ATOM 547 N N . TYR A 1 72 ? -6.276 0.947 -3.651 1.00 93.81 72 TYR A N 1
ATOM 548 C CA . TYR A 1 72 ? -5.362 1.308 -4.729 1.00 93.81 72 TYR A CA 1
ATOM 549 C C . TYR A 1 72 ? -4.720 2.636 -4.347 1.00 93.81 72 TYR A C 1
ATOM 551 O O . TYR A 1 72 ? -5.356 3.692 -4.367 1.00 93.81 72 TYR A O 1
ATOM 559 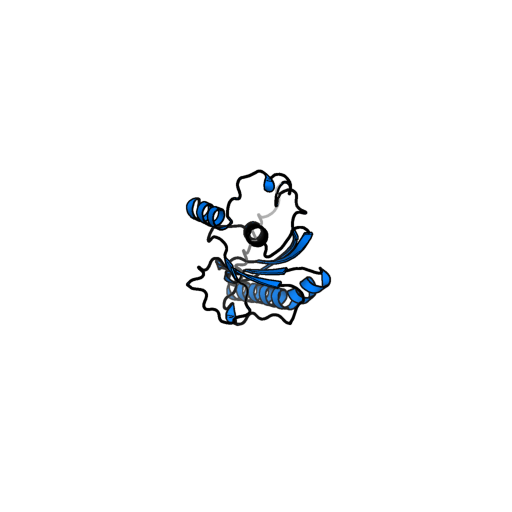N N . VAL A 1 73 ? -3.464 2.571 -3.919 1.00 94.25 73 VAL A N 1
ATOM 560 C CA . VAL A 1 73 ? -2.712 3.727 -3.445 1.00 94.25 73 VAL A CA 1
ATOM 561 C C . VAL A 1 73 ? -2.054 4.412 -4.633 1.00 94.25 73 VAL A C 1
ATOM 563 O O . VAL A 1 73 ? -1.311 3.780 -5.383 1.00 94.25 73 VAL A O 1
ATOM 566 N N . THR A 1 74 ? -2.329 5.701 -4.811 1.00 91.94 74 THR A N 1
ATOM 567 C CA . THR A 1 74 ? -1.839 6.457 -5.970 1.00 91.94 74 THR A CA 1
ATOM 568 C C . THR A 1 74 ? -1.542 7.909 -5.626 1.00 91.94 74 THR A C 1
ATOM 570 O O . THR A 1 74 ? -2.201 8.523 -4.785 1.00 91.94 74 THR A O 1
ATOM 573 N N . LYS A 1 75 ? -0.545 8.466 -6.302 1.00 89.31 75 LYS A N 1
ATOM 574 C CA . LYS A 1 75 ? -0.211 9.892 -6.332 1.00 89.31 75 LYS A CA 1
ATOM 575 C C . LYS A 1 75 ? -1.090 10.665 -7.316 1.00 89.31 75 LYS A C 1
ATOM 577 O O . LYS A 1 75 ? -1.264 11.879 -7.183 1.00 89.31 75 LYS A O 1
ATOM 582 N N . THR A 1 76 ? -1.678 9.952 -8.278 1.00 83.69 76 THR A N 1
ATOM 583 C CA . THR A 1 76 ? -2.511 10.511 -9.343 1.00 83.69 76 THR A CA 1
ATOM 584 C C . THR A 1 76 ? -3.689 11.298 -8.757 1.00 83.69 76 THR A C 1
ATOM 586 O O . THR A 1 76 ? -4.403 10.800 -7.877 1.00 83.69 76 THR A O 1
ATOM 589 N N . PRO A 1 77 ? -3.918 12.546 -9.198 1.00 73.62 77 PRO A N 1
ATOM 590 C CA . PRO A 1 77 ? -5.053 13.336 -8.744 1.00 73.62 77 PRO A CA 1
ATOM 591 C C . PRO A 1 77 ? -6.394 12.659 -9.046 1.00 73.62 77 PRO A C 1
ATOM 593 O O . PRO A 1 77 ? -6.608 12.134 -10.131 1.00 73.62 77 PRO A O 1
ATOM 596 N N . ALA A 1 78 ? -7.359 12.774 -8.129 1.00 66.75 78 ALA A N 1
ATOM 597 C CA . ALA A 1 78 ? -8.679 12.143 -8.264 1.00 66.75 78 ALA A CA 1
ATOM 598 C C . ALA A 1 78 ? -9.455 12.531 -9.541 1.00 66.75 78 ALA A C 1
ATOM 600 O O . ALA A 1 78 ? -10.328 11.791 -9.972 1.00 66.75 78 ALA A O 1
ATOM 601 N N . LYS A 1 79 ? -9.140 13.680 -10.156 1.00 57.97 79 LYS A N 1
ATOM 602 C CA . LYS A 1 79 ? -9.752 14.136 -11.418 1.00 57.97 79 LYS A CA 1
ATOM 603 C C . LYS A 1 79 ? -9.284 13.343 -12.643 1.00 57.97 79 LYS A C 1
ATOM 605 O O . LYS A 1 79 ? -9.931 13.411 -13.680 1.00 57.97 79 LYS A O 1
ATOM 610 N N . GLU A 1 80 ? -8.154 12.655 -12.520 1.00 59.06 80 GLU A N 1
ATOM 611 C CA . GLU A 1 80 ? -7.502 11.877 -13.578 1.00 59.06 80 GLU A CA 1
ATOM 612 C C . GLU A 1 80 ? -7.697 10.370 -13.374 1.00 59.06 80 GLU A C 1
ATOM 614 O O . GLU A 1 80 ? -7.433 9.574 -14.273 1.00 59.06 80 GLU A O 1
ATOM 619 N N . ILE A 1 81 ? -8.213 9.971 -12.207 1.00 64.50 81 ILE A N 1
ATOM 620 C CA . ILE A 1 81 ? -8.632 8.599 -11.949 1.00 64.50 81 ILE A CA 1
ATOM 621 C C . ILE A 1 81 ? -9.951 8.392 -12.688 1.00 64.50 81 ILE A C 1
ATOM 623 O O . ILE A 1 81 ? -11.003 8.861 -12.256 1.00 64.50 81 ILE A O 1
ATOM 627 N N . THR A 1 82 ? -9.892 7.691 -13.816 1.00 58.22 82 THR A N 1
ATOM 628 C CA . THR A 1 82 ? -11.104 7.186 -14.460 1.00 58.22 82 THR A CA 1
ATOM 629 C C . THR A 1 82 ? -11.565 5.995 -13.621 1.00 58.22 82 THR A C 1
ATOM 631 O O . THR A 1 82 ? -10.807 5.031 -13.508 1.00 58.22 82 THR A O 1
ATOM 634 N N . PRO A 1 83 ? -12.741 6.035 -12.968 1.00 55.31 83 PRO A N 1
ATOM 635 C CA . PRO A 1 83 ? -13.222 4.885 -12.219 1.00 55.31 83 PRO A CA 1
ATOM 636 C C . PRO A 1 83 ? -13.534 3.772 -13.223 1.00 55.31 83 PRO A C 1
ATOM 638 O O . PRO A 1 83 ? -14.579 3.773 -13.866 1.00 55.31 83 PRO A O 1
ATOM 641 N N . HIS A 1 84 ? -12.590 2.850 -13.404 1.00 52.47 84 HIS A N 1
ATOM 642 C CA . HIS A 1 84 ? -12.769 1.706 -14.294 1.00 52.47 84 HIS A CA 1
ATOM 643 C C . HIS A 1 84 ? -13.751 0.685 -13.697 1.00 52.47 84 HIS A C 1
ATOM 645 O O . HIS A 1 84 ? -14.403 -0.037 -14.443 1.00 52.47 84 HIS A O 1
ATOM 651 N N . HIS A 1 85 ? -13.924 0.690 -12.368 1.00 52.72 85 HIS A N 1
ATOM 652 C CA . HIS A 1 85 ? -14.896 -0.124 -11.640 1.00 52.72 85 HIS A CA 1
ATOM 653 C C . HIS A 1 85 ? -15.431 0.640 -10.420 1.00 52.72 85 HIS A C 1
ATOM 655 O O . HIS A 1 85 ? -14.652 1.214 -9.660 1.00 52.72 85 HIS A O 1
ATOM 661 N N . GLU A 1 86 ? -16.751 0.618 -10.207 1.00 51.78 86 GLU A N 1
ATOM 662 C CA . GLU A 1 86 ? -17.423 1.287 -9.074 1.00 51.78 86 GLU A CA 1
ATOM 663 C C . GLU A 1 86 ? -17.011 0.728 -7.693 1.00 51.78 86 GLU A C 1
ATOM 665 O O . GLU A 1 86 ? -17.275 1.354 -6.670 1.00 51.78 86 GLU A O 1
ATOM 670 N N . GLU A 1 87 ? -16.323 -0.417 -7.651 1.00 59.88 87 GLU A N 1
ATOM 671 C CA . GLU A 1 87 ? -15.910 -1.099 -6.416 1.00 59.88 87 GLU A CA 1
ATOM 672 C C . GLU A 1 87 ? -14.460 -0.811 -5.976 1.00 59.88 87 GLU A C 1
ATOM 674 O O . GLU A 1 87 ? -14.078 -1.182 -4.865 1.00 59.88 87 GLU A O 1
ATOM 679 N N . ILE A 1 88 ? -13.637 -0.139 -6.795 1.00 71.19 88 ILE A N 1
ATOM 680 C CA . ILE A 1 88 ? -12.220 0.093 -6.458 1.00 71.19 88 ILE A CA 1
ATOM 681 C C . ILE A 1 88 ? -12.081 1.276 -5.491 1.00 71.19 88 ILE A C 1
ATOM 683 O O . ILE A 1 88 ? -12.410 2.419 -5.816 1.00 71.19 88 ILE A O 1
ATOM 687 N N . GLN A 1 89 ? -11.525 1.021 -4.303 1.00 85.75 89 GLN A N 1
ATOM 688 C CA . GLN A 1 89 ? -11.256 2.059 -3.307 1.00 85.75 89 GLN A CA 1
ATOM 689 C C . GLN A 1 89 ? -9.878 2.684 -3.538 1.00 85.75 89 GLN A C 1
ATOM 691 O O . GLN A 1 89 ? -8.849 2.077 -3.254 1.00 85.75 89 GLN A O 1
ATOM 696 N N . TYR A 1 90 ? -9.837 3.924 -4.020 1.00 89.00 90 TYR A N 1
ATOM 697 C CA . TYR A 1 90 ? -8.576 4.648 -4.192 1.00 89.00 90 TYR A CA 1
ATOM 698 C C . TYR A 1 90 ? -8.163 5.386 -2.915 1.00 89.00 90 TYR A C 1
ATOM 700 O O . TYR A 1 90 ? -8.945 6.130 -2.319 1.00 89.00 90 TYR A O 1
ATOM 708 N N . LEU A 1 91 ? -6.894 5.241 -2.529 1.00 91.56 91 LEU A N 1
ATOM 709 C CA . LEU A 1 91 ? -6.259 6.014 -1.467 1.00 91.56 91 LEU A CA 1
ATOM 710 C C . LEU A 1 91 ? -5.222 6.958 -2.078 1.00 91.56 91 LEU A C 1
ATOM 712 O O . LEU A 1 91 ? -4.086 6.575 -2.352 1.00 91.56 91 LEU A O 1
ATOM 716 N N . ARG A 1 92 ? -5.609 8.222 -2.267 1.00 90.31 92 ARG A N 1
ATOM 717 C CA . ARG A 1 92 ? -4.672 9.242 -2.741 1.00 90.31 92 ARG A CA 1
ATOM 718 C C . ARG A 1 92 ? -3.624 9.584 -1.683 1.00 90.31 92 ARG A C 1
ATOM 720 O O . ARG A 1 92 ? -3.999 9.873 -0.543 1.00 90.31 92 ARG A O 1
ATOM 727 N N . VAL A 1 93 ? -2.360 9.617 -2.103 1.00 90.56 93 VAL A N 1
ATOM 728 C CA . VAL A 1 93 ? -1.208 10.101 -1.330 1.00 90.56 93 VAL A CA 1
ATOM 729 C C . VAL A 1 93 ? -0.557 11.313 -2.025 1.00 90.56 93 VAL A C 1
ATOM 731 O O . VAL A 1 93 ? -0.666 11.437 -3.245 1.00 90.56 93 VAL A O 1
ATOM 734 N N . PRO A 1 94 ? 0.108 12.211 -1.280 1.00 86.88 94 PRO A N 1
ATOM 735 C CA . PRO A 1 94 ? 0.939 13.286 -1.828 1.00 86.88 94 PRO A CA 1
ATOM 736 C C . PRO A 1 94 ? 1.993 12.792 -2.824 1.00 86.88 94 PRO A C 1
ATOM 738 O O . PRO A 1 94 ? 2.620 11.747 -2.607 1.00 86.88 94 PRO A O 1
ATOM 741 N N . ASP A 1 95 ? 2.232 13.563 -3.889 1.00 87.44 95 ASP A N 1
ATOM 742 C CA . ASP A 1 95 ? 3.297 13.252 -4.846 1.00 87.44 95 ASP A CA 1
ATOM 743 C C . ASP A 1 95 ? 4.634 13.818 -4.377 1.00 87.44 95 ASP A C 1
ATOM 745 O O . ASP A 1 95 ? 5.122 14.838 -4.856 1.00 87.44 95 ASP A O 1
ATOM 749 N N . VAL A 1 96 ? 5.222 13.129 -3.405 1.00 84.44 96 VAL A N 1
ATOM 750 C CA . VAL A 1 96 ? 6.510 13.510 -2.831 1.00 84.44 96 VAL A CA 1
ATOM 751 C C . VAL A 1 96 ? 7.505 12.349 -2.918 1.00 84.44 96 VAL A C 1
ATOM 753 O O . VAL A 1 96 ? 7.092 11.175 -2.951 1.00 84.44 96 VAL A O 1
ATOM 756 N N . PRO A 1 97 ? 8.820 12.621 -3.016 1.00 83.62 97 PRO A N 1
ATOM 757 C CA . PRO A 1 97 ? 9.831 11.571 -3.011 1.00 83.62 97 PRO A CA 1
ATOM 758 C C . PRO A 1 97 ? 9.859 10.865 -1.652 1.00 83.62 97 PRO A C 1
ATOM 760 O O . PRO A 1 97 ? 10.142 11.475 -0.624 1.00 83.62 97 PRO A O 1
ATOM 763 N N . LEU A 1 98 ? 9.584 9.561 -1.639 1.00 85.75 98 LEU A N 1
ATOM 764 C CA . LEU A 1 98 ? 9.596 8.739 -0.429 1.00 85.75 98 LEU A CA 1
ATOM 765 C C . LEU A 1 98 ? 10.322 7.429 -0.688 1.00 85.75 98 LEU A C 1
ATOM 767 O O . LEU A 1 98 ? 10.287 6.880 -1.790 1.00 85.75 98 LEU A O 1
ATOM 771 N N . THR A 1 99 ? 10.927 6.887 0.365 1.00 90.12 99 THR A N 1
ATOM 772 C CA . THR A 1 99 ? 11.340 5.482 0.373 1.00 90.12 99 THR A CA 1
ATOM 773 C C . THR A 1 99 ? 10.100 4.585 0.290 1.00 90.12 99 THR A C 1
ATOM 775 O O . THR A 1 99 ? 9.002 5.001 0.656 1.00 90.12 99 THR A O 1
ATOM 778 N N . ARG A 1 100 ? 10.261 3.323 -0.126 1.00 90.94 100 ARG A N 1
ATOM 779 C CA . ARG A 1 100 ? 9.166 2.331 -0.153 1.00 90.94 100 ARG A CA 1
ATOM 780 C C . ARG A 1 100 ? 8.462 2.195 1.205 1.00 90.94 100 ARG A C 1
ATOM 782 O O . ARG A 1 100 ? 7.243 2.091 1.262 1.00 90.94 100 ARG A O 1
ATOM 789 N N . LEU A 1 101 ? 9.219 2.259 2.304 1.00 90.50 101 LEU A N 1
ATOM 790 C CA . LEU A 1 101 ? 8.655 2.276 3.657 1.00 90.50 101 LEU A CA 1
ATOM 791 C C . LEU A 1 101 ? 7.942 3.601 3.965 1.00 90.50 101 LEU A C 1
ATOM 793 O O . LEU A 1 101 ? 6.866 3.588 4.554 1.00 90.50 101 LEU A O 1
ATOM 797 N N . GLY A 1 102 ? 8.518 4.736 3.557 1.00 89.88 102 GLY A N 1
ATOM 798 C CA . GLY A 1 102 ? 7.903 6.056 3.716 1.00 89.88 102 GLY A CA 1
ATOM 799 C C . GLY A 1 102 ? 6.559 6.164 2.997 1.00 89.88 102 GLY A C 1
ATOM 800 O O . GLY A 1 102 ? 5.608 6.679 3.577 1.00 89.88 102 GLY A O 1
ATOM 801 N N . GLN A 1 103 ? 6.460 5.598 1.790 1.00 90.75 103 GLN A N 1
ATOM 802 C CA . GLN A 1 103 ? 5.196 5.427 1.078 1.00 90.75 103 GLN A CA 1
ATOM 803 C C . GLN A 1 103 ? 4.198 4.687 1.976 1.00 90.75 103 GLN A C 1
ATOM 805 O O . GLN A 1 103 ? 3.189 5.265 2.376 1.00 90.75 103 GLN A O 1
ATOM 810 N N . VAL A 1 104 ? 4.505 3.443 2.373 1.00 92.75 104 VAL A N 1
ATOM 811 C CA . VAL A 1 104 ? 3.590 2.609 3.173 1.00 92.75 104 VAL A CA 1
ATOM 812 C C . VAL A 1 104 ? 3.150 3.307 4.465 1.00 92.75 104 VAL A C 1
ATOM 814 O O . VAL A 1 104 ? 1.955 3.331 4.758 1.00 92.75 104 VAL A O 1
ATOM 817 N N . LYS A 1 105 ? 4.073 3.949 5.193 1.00 90.75 105 LYS A N 1
ATOM 818 C CA . LYS A 1 105 ? 3.752 4.721 6.405 1.00 90.75 105 LYS A CA 1
ATOM 819 C C . LYS A 1 105 ? 2.777 5.869 6.116 1.00 90.75 105 LYS A C 1
ATOM 821 O O . LYS A 1 105 ? 1.814 6.043 6.861 1.00 90.75 105 LYS A O 1
ATOM 826 N N . LEU A 1 106 ? 2.981 6.616 5.029 1.00 91.31 106 LEU A N 1
ATOM 827 C CA . LEU A 1 106 ? 2.096 7.716 4.639 1.00 91.31 106 LEU A CA 1
ATOM 828 C C . LEU A 1 106 ? 0.692 7.225 4.262 1.00 91.31 106 LEU A C 1
ATOM 830 O O . LEU A 1 106 ? -0.296 7.818 4.693 1.00 91.31 106 LEU A O 1
ATOM 834 N N . ALA A 1 107 ? 0.581 6.122 3.519 1.00 93.88 107 ALA A N 1
ATOM 835 C CA . ALA A 1 107 ? -0.720 5.530 3.211 1.00 93.88 107 ALA A CA 1
ATOM 836 C C . ALA A 1 107 ? -1.449 5.048 4.468 1.00 93.88 107 ALA A C 1
ATOM 838 O O . ALA A 1 107 ? -2.629 5.345 4.634 1.00 93.88 107 ALA A O 1
ATOM 839 N N . ILE A 1 108 ? -0.760 4.350 5.376 1.00 93.75 108 ILE A N 1
ATOM 840 C CA . ILE A 1 108 ? -1.354 3.906 6.646 1.00 93.75 108 ILE A CA 1
ATOM 841 C C . ILE A 1 108 ? -1.847 5.113 7.446 1.00 93.75 108 ILE A C 1
ATOM 843 O O . ILE A 1 108 ? -2.973 5.099 7.937 1.00 93.75 108 ILE A O 1
ATOM 847 N N . PHE A 1 109 ? -1.053 6.182 7.524 1.00 90.69 109 PHE A N 1
ATOM 848 C CA . PHE A 1 109 ? -1.457 7.409 8.200 1.00 90.69 109 PHE A CA 1
ATOM 849 C C . PHE A 1 109 ? -2.723 8.035 7.599 1.00 90.69 109 PHE A C 1
ATOM 851 O O . PHE A 1 109 ? -3.670 8.359 8.321 1.00 90.69 109 PHE A O 1
ATOM 858 N N . LEU A 1 110 ? -2.768 8.195 6.276 1.00 91.31 110 LEU A N 1
ATOM 859 C CA . LEU A 1 110 ? -3.920 8.788 5.595 1.00 91.31 110 LEU A CA 1
ATOM 860 C C . LEU A 1 110 ? -5.161 7.898 5.704 1.00 91.31 110 LEU A C 1
ATOM 862 O O . LEU A 1 110 ? -6.255 8.395 5.952 1.00 91.31 110 LEU A O 1
ATOM 866 N N . ALA A 1 111 ? -5.008 6.581 5.592 1.00 92.50 111 ALA A N 1
ATOM 867 C CA . ALA A 1 111 ? -6.112 5.648 5.770 1.00 92.50 111 ALA A CA 1
ATOM 868 C C . ALA A 1 111 ? -6.660 5.668 7.206 1.00 92.50 111 ALA A C 1
ATOM 870 O O . ALA A 1 111 ? -7.877 5.698 7.393 1.00 92.50 111 ALA A O 1
ATOM 871 N N . LEU A 1 112 ? -5.779 5.700 8.212 1.00 90.12 112 LEU A N 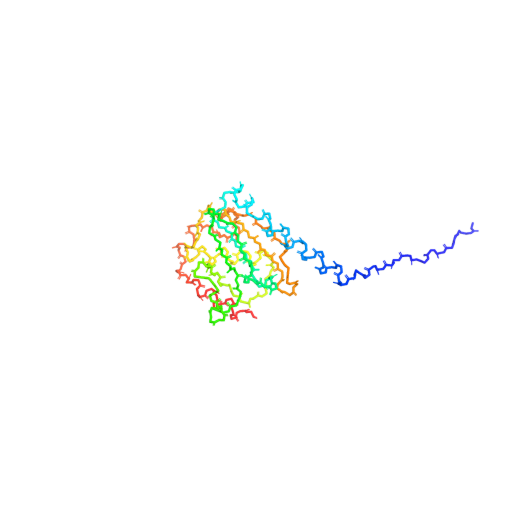1
ATOM 872 C CA . LEU A 1 112 ? -6.158 5.767 9.624 1.00 90.12 112 LEU A CA 1
ATOM 873 C C . LEU A 1 112 ? -6.866 7.088 9.948 1.00 90.12 112 LEU A C 1
ATOM 875 O O . LEU A 1 112 ? -7.927 7.093 10.565 1.00 90.12 112 LEU A O 1
ATOM 879 N N . SER A 1 113 ? -6.315 8.212 9.490 1.00 84.94 113 SER A N 1
ATOM 880 C CA . SER A 1 113 ? -6.885 9.545 9.731 1.00 84.94 113 SER A CA 1
ATOM 881 C C . SER A 1 113 ? -8.228 9.770 9.020 1.00 84.94 113 SER A C 1
ATOM 883 O O . SER A 1 113 ? -9.059 10.531 9.512 1.00 84.94 113 SER A O 1
ATOM 885 N N . ARG A 1 114 ? -8.482 9.057 7.913 1.00 88.69 114 ARG A N 1
ATOM 886 C CA . ARG A 1 114 ? -9.783 9.003 7.221 1.00 88.69 114 ARG A CA 1
ATOM 887 C C . ARG A 1 114 ? -10.744 7.941 7.787 1.00 88.69 114 ARG A C 1
ATOM 889 O O . ARG A 1 114 ? -11.864 7.828 7.297 1.00 88.69 114 ARG A O 1
ATOM 896 N N . GLY A 1 115 ? -10.332 7.154 8.785 1.00 87.12 115 GLY A N 1
ATOM 897 C CA . GLY A 1 115 ? -11.150 6.093 9.390 1.00 87.12 115 GLY A CA 1
ATOM 898 C C . GLY A 1 115 ? -11.402 4.880 8.485 1.00 87.12 115 GLY A C 1
ATOM 899 O O . GLY A 1 115 ? -12.363 4.142 8.691 1.00 87.12 115 GLY A O 1
ATOM 900 N N . LEU A 1 116 ? -10.567 4.676 7.461 1.00 91.31 116 LEU A N 1
ATOM 901 C CA . LEU A 1 116 ? -10.665 3.536 6.539 1.00 91.31 116 LEU A CA 1
ATOM 902 C C . LEU A 1 116 ? -10.149 2.235 7.176 1.00 91.31 116 LEU A C 1
ATOM 904 O O . LEU A 1 116 ? -10.641 1.146 6.853 1.00 91.31 116 LEU A O 1
ATOM 908 N N . ILE A 1 117 ? -9.194 2.394 8.095 1.00 93.62 117 ILE A N 1
ATOM 909 C CA . ILE A 1 117 ? -8.575 1.377 8.952 1.00 93.62 117 ILE A CA 1
ATOM 910 C C . ILE A 1 117 ? -8.533 1.894 10.399 1.00 93.62 117 ILE A C 1
ATOM 912 O O . ILE A 1 117 ? -8.734 3.088 10.639 1.00 93.62 117 ILE A O 1
ATOM 916 N N . GLN A 1 118 ? -8.238 1.020 11.356 1.00 92.38 118 GLN A N 1
ATOM 917 C CA . GLN A 1 118 ? -8.175 1.331 12.789 1.00 92.38 118 GLN A CA 1
ATOM 918 C C . GLN A 1 118 ? -6.919 0.750 13.461 1.00 92.38 118 GLN A C 1
ATOM 920 O O . GLN A 1 118 ? -6.206 -0.078 12.898 1.00 92.38 118 GLN A O 1
ATOM 925 N N . TYR A 1 119 ? -6.638 1.190 14.690 1.00 90.06 119 TYR A N 1
ATOM 926 C CA . TYR A 1 119 ? -5.564 0.617 15.507 1.00 90.06 119 TYR A CA 1
ATOM 927 C C . TYR A 1 119 ? -5.765 -0.887 15.725 1.00 90.06 119 TYR A C 1
ATOM 929 O O . TYR A 1 119 ? -6.881 -1.334 15.985 1.00 90.06 119 TYR A O 1
ATOM 937 N N . GLY A 1 120 ? -4.676 -1.654 15.642 1.00 90.56 120 GLY A N 1
ATOM 938 C CA . GLY A 1 120 ? -4.699 -3.117 15.724 1.00 90.56 120 GLY A CA 1
ATOM 939 C C . GLY A 1 120 ? -5.048 -3.827 14.411 1.00 90.56 120 GLY A C 1
ATOM 940 O O . GLY A 1 120 ? -4.884 -5.045 14.332 1.00 90.56 120 GLY A O 1
ATOM 941 N N . ASP A 1 121 ? -5.473 -3.104 13.366 1.00 95.38 121 ASP A N 1
ATOM 942 C CA . ASP A 1 121 ? -5.638 -3.702 12.042 1.00 95.38 121 ASP A CA 1
ATOM 943 C C . ASP A 1 121 ? -4.283 -4.181 11.507 1.00 95.38 121 ASP A C 1
ATOM 945 O O . ASP A 1 121 ? -3.271 -3.476 11.577 1.00 95.38 121 ASP A O 1
ATOM 949 N N . ARG A 1 122 ? -4.273 -5.384 10.930 1.00 96.56 122 ARG A N 1
ATOM 950 C CA . ARG A 1 122 ? -3.135 -5.908 10.171 1.00 96.56 122 ARG A CA 1
ATOM 951 C C . ARG A 1 122 ? -3.269 -5.483 8.714 1.00 96.56 122 ARG A C 1
ATOM 953 O O . ARG A 1 122 ? -4.316 -5.695 8.106 1.00 96.56 122 ARG A O 1
ATOM 960 N N . ILE A 1 123 ? -2.221 -4.883 8.163 1.00 96.75 123 ILE A N 1
ATOM 961 C CA . ILE A 1 123 ? -2.187 -4.328 6.809 1.00 96.75 123 ILE A CA 1
ATOM 962 C C . ILE A 1 123 ? -1.113 -5.056 6.013 1.00 96.75 123 ILE A C 1
ATOM 964 O O . ILE A 1 123 ? 0.036 -5.137 6.452 1.00 96.75 123 ILE A O 1
ATOM 968 N N . VAL A 1 124 ? -1.477 -5.545 4.829 1.00 97.94 124 VAL A N 1
ATOM 969 C CA . VAL A 1 124 ? -0.522 -6.007 3.814 1.00 97.94 124 VAL A CA 1
ATOM 970 C C . VAL A 1 124 ? -0.366 -4.894 2.788 1.00 97.94 124 VAL A C 1
ATOM 972 O O . VAL A 1 124 ? -1.351 -4.315 2.346 1.00 97.94 124 VAL A O 1
ATOM 975 N N . SER A 1 125 ? 0.862 -4.546 2.423 1.00 97.25 125 SER A N 1
ATOM 976 C CA . SER A 1 125 ? 1.149 -3.502 1.439 1.00 97.25 125 SER A CA 1
ATOM 977 C C . SER A 1 125 ? 2.100 -4.014 0.371 1.00 97.25 125 SER A C 1
ATOM 979 O O . SER A 1 125 ? 3.148 -4.558 0.710 1.00 97.25 125 SER A O 1
ATOM 981 N N . LEU A 1 126 ? 1.763 -3.789 -0.897 1.00 96.94 126 LEU A N 1
ATOM 982 C CA . LEU A 1 126 ? 2.649 -3.988 -2.039 1.00 96.94 126 LEU A CA 1
ATOM 983 C C . LEU A 1 126 ? 3.124 -2.635 -2.554 1.00 96.94 126 LEU A C 1
ATOM 985 O O . LEU A 1 126 ? 2.310 -1.837 -3.020 1.00 96.94 126 LEU A O 1
ATOM 989 N N . SER A 1 127 ? 4.428 -2.386 -2.485 1.00 94.56 127 SER A N 1
ATOM 990 C CA . SER A 1 127 ? 5.046 -1.152 -2.965 1.00 94.56 127 SER A CA 1
ATOM 991 C C . SER A 1 127 ? 6.218 -1.418 -3.906 1.00 94.56 127 SER A C 1
ATOM 993 O O . SER A 1 127 ? 6.712 -2.538 -4.052 1.00 94.56 127 SER A O 1
ATOM 995 N N . GLY A 1 128 ? 6.625 -0.359 -4.593 1.00 90.38 128 GLY A N 1
ATOM 996 C CA . GLY A 1 128 ? 7.674 -0.372 -5.596 1.00 90.38 128 GLY A CA 1
ATOM 997 C C . GLY A 1 128 ? 7.987 1.050 -6.045 1.00 90.38 128 GLY A C 1
ATOM 998 O O . GLY A 1 128 ? 7.344 2.014 -5.614 1.00 90.38 128 GLY A O 1
ATOM 999 N N . LEU A 1 129 ? 8.991 1.207 -6.900 1.00 80.81 129 LEU A N 1
ATOM 1000 C CA . LEU A 1 129 ? 9.288 2.506 -7.497 1.00 80.81 129 LEU A CA 1
ATOM 1001 C C . LEU A 1 129 ? 8.464 2.697 -8.769 1.00 80.81 129 LEU A C 1
ATOM 1003 O O . LEU A 1 129 ? 8.509 1.880 -9.682 1.00 80.81 129 LEU A O 1
ATOM 1007 N N . ALA A 1 130 ? 7.766 3.832 -8.857 1.00 77.38 130 ALA A N 1
ATOM 1008 C CA . ALA A 1 130 ? 6.989 4.193 -10.044 1.00 77.38 130 ALA A CA 1
ATOM 1009 C C . ALA A 1 130 ? 7.854 4.301 -11.315 1.00 77.38 130 ALA A C 1
ATOM 1011 O O . ALA A 1 130 ? 7.377 4.000 -12.406 1.00 77.38 130 ALA A O 1
ATOM 1012 N N . ALA A 1 131 ? 9.125 4.699 -11.167 1.00 77.19 131 ALA A N 1
ATOM 1013 C CA . ALA A 1 131 ? 10.092 4.779 -12.263 1.00 77.19 131 ALA A CA 1
ATOM 1014 C C . ALA A 1 131 ? 10.419 3.404 -12.867 1.00 77.19 131 ALA A C 1
ATOM 1016 O O . ALA A 1 131 ? 10.616 3.302 -14.076 1.00 77.19 131 ALA A O 1
ATOM 1017 N N . ASP A 1 132 ? 10.420 2.363 -12.033 1.00 78.62 132 ASP A N 1
ATOM 1018 C CA . ASP A 1 132 ? 10.809 1.009 -12.428 1.00 78.62 132 ASP A CA 1
ATOM 1019 C C . ASP A 1 132 ? 9.607 0.195 -12.926 1.00 78.62 132 ASP A C 1
ATOM 1021 O O . ASP A 1 132 ? 9.784 -0.880 -13.490 1.00 78.62 132 ASP A O 1
ATOM 1025 N N . LYS A 1 133 ? 8.383 0.724 -12.748 1.00 84.56 133 LYS A N 1
ATOM 1026 C CA . LYS A 1 133 ? 7.114 0.080 -13.129 1.00 84.56 133 LYS A CA 1
ATOM 1027 C C . LYS A 1 133 ? 6.981 -1.352 -12.615 1.00 84.56 133 LYS A C 1
ATOM 1029 O O . LYS A 1 133 ? 6.368 -2.207 -13.251 1.00 84.56 133 LYS A O 1
ATOM 1034 N N . THR A 1 134 ? 7.538 -1.583 -11.428 1.00 89.81 134 THR A N 1
ATOM 1035 C CA . THR A 1 134 ? 7.547 -2.885 -10.771 1.00 89.81 134 THR A CA 1
ATOM 1036 C C . THR A 1 134 ? 7.183 -2.753 -9.301 1.00 89.81 134 THR A C 1
ATOM 1038 O O . THR A 1 134 ? 7.761 -1.938 -8.576 1.00 89.81 134 THR A O 1
ATOM 1041 N N . LEU A 1 135 ? 6.289 -3.624 -8.837 1.00 93.56 135 LEU A N 1
ATOM 1042 C CA . LEU A 1 135 ? 6.163 -3.958 -7.423 1.00 93.56 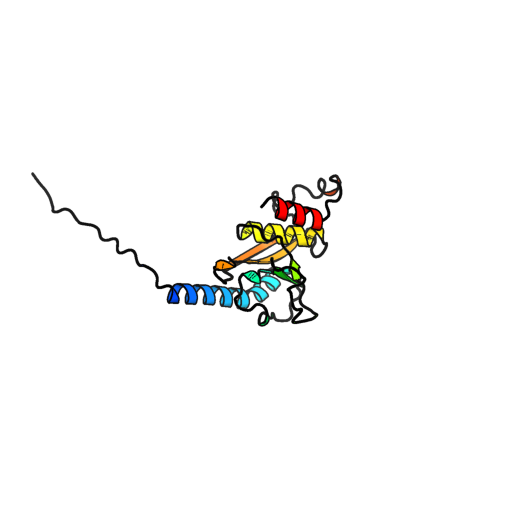135 LEU A CA 1
ATOM 1043 C C . LEU A 1 135 ? 7.269 -4.949 -7.059 1.00 93.56 135 LEU A C 1
ATOM 1045 O O . LEU A 1 135 ? 7.420 -5.985 -7.709 1.00 93.56 135 LEU A O 1
ATOM 1049 N N . ASP A 1 136 ? 8.019 -4.642 -6.009 1.00 93.25 136 ASP A N 1
ATOM 1050 C CA . ASP A 1 136 ? 9.140 -5.471 -5.552 1.00 93.25 136 ASP A CA 1
ATOM 1051 C C . ASP A 1 136 ? 9.189 -5.651 -4.033 1.00 93.25 136 ASP A C 1
ATOM 1053 O O . ASP A 1 136 ? 10.041 -6.372 -3.515 1.00 93.25 136 ASP A O 1
ATOM 1057 N N . THR A 1 137 ? 8.272 -5.009 -3.311 1.00 94.75 137 THR A N 1
ATOM 1058 C CA . THR A 1 137 ? 8.276 -4.973 -1.856 1.00 94.75 137 THR A CA 1
ATOM 1059 C C . THR A 1 137 ? 6.913 -5.342 -1.315 1.00 94.75 137 THR A C 1
ATOM 1061 O O . THR A 1 137 ? 5.894 -4.788 -1.723 1.00 94.75 137 THR A O 1
ATOM 1064 N N . ILE A 1 138 ? 6.917 -6.246 -0.338 1.00 96.56 138 ILE A N 1
ATOM 1065 C CA . ILE A 1 138 ? 5.759 -6.576 0.481 1.00 96.56 138 ILE A CA 1
ATOM 1066 C C . ILE A 1 138 ? 6.051 -6.242 1.942 1.00 96.56 138 ILE A C 1
ATOM 1068 O O . ILE A 1 138 ? 7.099 -6.609 2.474 1.00 96.56 138 ILE A O 1
ATOM 1072 N N . LEU A 1 139 ? 5.124 -5.545 2.594 1.00 95.75 139 LEU A N 1
ATOM 1073 C CA . LEU A 1 139 ? 5.180 -5.262 4.025 1.00 95.75 139 LEU A CA 1
ATOM 1074 C C . LEU A 1 139 ? 3.901 -5.747 4.697 1.00 95.75 139 LEU A C 1
ATOM 1076 O O . LEU A 1 139 ? 2.806 -5.420 4.246 1.00 95.75 139 LEU A O 1
ATOM 1080 N N . VAL A 1 140 ? 4.050 -6.480 5.798 1.00 96.00 140 VAL A N 1
ATOM 1081 C CA . VAL A 1 140 ? 2.948 -6.831 6.697 1.00 96.00 140 VAL A CA 1
ATOM 1082 C C . VAL A 1 140 ? 3.189 -6.126 8.021 1.00 96.00 140 VAL A C 1
ATOM 1084 O O . VAL A 1 140 ? 4.245 -6.300 8.628 1.00 96.00 140 VAL A O 1
ATOM 1087 N N . THR A 1 141 ? 2.238 -5.310 8.462 1.00 93.38 141 THR A N 1
ATOM 1088 C CA . THR A 1 141 ? 2.377 -4.519 9.691 1.00 93.38 141 THR A CA 1
ATOM 1089 C C . THR A 1 141 ? 1.056 -4.412 10.442 1.00 93.38 141 THR A C 1
ATOM 1091 O O . THR A 1 141 ? -0.012 -4.629 9.874 1.00 93.38 141 THR A O 1
ATOM 1094 N N . GLU A 1 142 ? 1.130 -4.096 11.730 1.00 92.88 142 GLU A N 1
ATOM 1095 C CA . GLU A 1 142 ? -0.026 -3.868 12.594 1.00 92.88 142 GLU A CA 1
ATOM 1096 C C . GLU A 1 142 ? -0.084 -2.388 12.981 1.00 92.88 142 GLU A C 1
ATOM 1098 O O . GLU A 1 142 ? 0.895 -1.818 13.479 1.00 92.88 142 GLU A O 1
ATOM 1103 N N . VAL A 1 143 ? -1.234 -1.756 12.751 1.00 90.75 143 VAL A N 1
ATOM 1104 C CA . VAL A 1 143 ? -1.411 -0.318 12.973 1.00 90.75 143 VAL A CA 1
ATOM 1105 C C . VAL A 1 143 ? -1.243 0.018 14.454 1.00 90.75 143 VAL A C 1
ATOM 1107 O O . VAL A 1 143 ? -2.010 -0.435 15.302 1.00 90.75 143 VAL A O 1
ATOM 1110 N N . GLY A 1 144 ? -0.263 0.873 14.756 1.00 77.50 144 GLY A N 1
ATOM 1111 C CA . GLY A 1 144 ? 0.022 1.362 16.109 1.00 77.50 144 GLY A CA 1
ATOM 1112 C C . GLY A 1 144 ? 0.969 0.496 16.940 1.00 77.50 144 GLY A C 1
ATOM 1113 O O . GLY A 1 144 ? 1.239 0.851 18.085 1.00 77.50 144 GLY A O 1
ATOM 1114 N N . ARG A 1 145 ? 1.501 -0.607 16.393 1.00 77.56 145 ARG A N 1
ATOM 1115 C CA . ARG A 1 145 ? 2.456 -1.470 17.110 1.00 77.56 145 ARG A CA 1
ATOM 1116 C C . ARG A 1 145 ? 3.892 -0.935 17.098 1.00 77.56 145 ARG A C 1
ATOM 1118 O O . ARG A 1 145 ? 4.634 -1.141 18.057 1.00 77.56 145 ARG A O 1
ATOM 1125 N N . GLU A 1 146 ? 4.303 -0.256 16.031 1.00 63.47 146 GLU A N 1
ATOM 1126 C CA . GLU A 1 146 ? 5.612 0.402 15.980 1.00 63.47 146 GLU A CA 1
ATOM 1127 C C . GLU A 1 146 ? 5.548 1.755 16.706 1.00 63.47 146 GLU A C 1
ATOM 1129 O O . GLU A 1 146 ? 4.747 2.618 16.350 1.00 63.47 146 GLU A O 1
ATOM 1134 N N . TYR A 1 147 ? 6.425 1.955 17.698 1.00 49.66 147 TYR A N 1
ATOM 1135 C CA . TYR A 1 147 ? 6.536 3.193 18.491 1.00 49.66 147 TYR A CA 1
ATOM 1136 C C . TYR A 1 147 ? 6.762 4.458 17.640 1.00 49.66 147 TYR A C 1
ATOM 1138 O O . TYR A 1 147 ? 6.394 5.551 18.062 1.00 49.66 147 TYR A O 1
ATOM 1146 N N . GLU A 1 148 ? 7.347 4.315 16.446 1.00 53.00 148 GLU A N 1
ATOM 1147 C CA . GLU A 1 148 ? 7.546 5.412 15.490 1.00 53.00 148 GLU A CA 1
ATOM 1148 C C . GLU A 1 148 ? 6.320 5.709 14.622 1.00 53.00 148 GLU A C 1
ATOM 1150 O O . GLU A 1 148 ? 6.261 6.783 14.029 1.00 53.00 148 GLU A O 1
ATOM 1155 N N . ILE A 1 149 ? 5.374 4.771 14.480 1.00 50.25 149 ILE A N 1
ATOM 1156 C CA . ILE A 1 149 ? 4.309 4.922 13.485 1.00 50.25 149 ILE A CA 1
ATOM 1157 C C . ILE A 1 149 ? 3.310 5.986 13.931 1.00 50.25 149 ILE A C 1
ATOM 1159 O O . ILE A 1 149 ? 3.063 6.879 13.140 1.00 50.25 149 ILE A O 1
ATOM 1163 N N . PHE A 1 150 ? 2.854 5.999 15.186 1.00 49.62 150 PHE A N 1
ATOM 1164 C CA . PHE A 1 150 ? 2.135 7.141 15.769 1.00 49.62 150 PHE A CA 1
ATOM 1165 C C . PHE A 1 150 ? 2.412 7.158 17.266 1.00 49.62 150 PHE A C 1
ATOM 1167 O O . PHE A 1 150 ? 1.834 6.366 18.009 1.00 49.62 150 PHE A O 1
ATOM 1174 N N . ALA A 1 151 ? 3.331 8.011 17.715 1.00 42.38 151 ALA A N 1
ATOM 1175 C CA . ALA A 1 151 ? 3.638 8.139 19.130 1.00 42.38 151 ALA A CA 1
ATOM 1176 C C . ALA A 1 151 ? 2.356 8.478 19.916 1.00 42.38 151 ALA A C 1
ATOM 1178 O O . ALA A 1 151 ? 1.873 9.606 19.917 1.00 42.38 151 ALA A O 1
ATOM 1179 N N . SER A 1 152 ? 1.832 7.455 20.594 1.00 44.22 152 SER A N 1
ATOM 1180 C CA . SER A 1 152 ? 0.739 7.449 21.566 1.00 44.22 152 SER A CA 1
ATOM 1181 C C . SER A 1 152 ? -0.654 7.870 21.063 1.00 44.22 152 SER A C 1
ATOM 1183 O O . SER A 1 152 ? -0.943 9.037 20.805 1.00 44.22 152 SER A O 1
ATOM 1185 N N . GLY A 1 153 ? -1.597 6.920 21.088 1.00 46.38 153 GLY A N 1
ATOM 1186 C CA . GLY A 1 153 ? -3.044 7.166 20.957 1.00 46.38 153 GLY A CA 1
ATOM 1187 C C . GLY A 1 153 ? -3.646 8.099 22.025 1.00 46.38 153 GLY A C 1
ATOM 1188 O O . GLY A 1 153 ? -4.854 8.315 22.040 1.00 46.38 153 GLY A O 1
ATOM 1189 N N . THR A 1 154 ? -2.823 8.671 22.905 1.00 43.25 154 THR A N 1
ATOM 1190 C CA . THR A 1 154 ? -3.188 9.706 23.876 1.00 43.25 154 THR A CA 1
ATOM 1191 C C . THR A 1 154 ? -2.780 11.123 23.458 1.00 43.25 154 THR A C 1
ATOM 1193 O O . THR A 1 154 ? -3.420 12.052 23.936 1.00 43.25 154 THR A O 1
ATOM 1196 N N . ASP A 1 155 ? -1.800 11.316 22.562 1.00 45.06 155 ASP A N 1
ATOM 1197 C CA . ASP A 1 155 ? -1.267 12.660 22.239 1.00 45.06 155 ASP A CA 1
ATOM 1198 C C . ASP A 1 155 ? -1.711 13.212 20.865 1.00 45.06 155 ASP A C 1
ATOM 1200 O O . ASP A 1 155 ? -1.686 14.415 20.612 1.00 45.06 155 ASP A O 1
ATOM 1204 N N . LEU A 1 156 ? -2.253 12.368 19.976 1.00 47.34 156 LEU A N 1
ATOM 1205 C CA . LEU A 1 156 ? -3.005 12.866 18.809 1.00 47.34 156 LEU A CA 1
ATOM 1206 C C . LEU A 1 156 ? -4.419 13.358 19.170 1.00 47.34 156 LEU A C 1
ATOM 1208 O O . LEU A 1 156 ? -5.036 14.076 18.388 1.00 47.34 156 LEU A O 1
ATOM 1212 N N . MET A 1 157 ? -4.939 12.977 20.341 1.00 42.16 157 MET A N 1
ATOM 1213 C CA . MET A 1 157 ? -6.257 13.409 20.833 1.00 42.16 157 MET A CA 1
ATOM 1214 C C . MET A 1 157 ? -6.222 14.808 21.476 1.00 42.16 157 MET A C 1
ATOM 1216 O O . MET A 1 157 ? -7.276 15.400 21.709 1.00 42.16 157 MET A O 1
ATOM 1220 N N . THR A 1 158 ? -5.027 15.325 21.770 1.00 42.19 158 THR A N 1
ATOM 1221 C CA . THR A 1 158 ? -4.757 16.632 22.396 1.00 42.19 158 THR A CA 1
ATOM 1222 C C . THR A 1 158 ? -4.258 17.676 21.398 1.00 42.19 158 THR A C 1
ATOM 1224 O O . THR A 1 158 ? -4.410 18.873 21.645 1.00 42.19 158 THR A O 1
ATOM 1227 N N . SER A 1 159 ? -3.711 17.255 20.255 1.00 49.16 159 SER A N 1
ATOM 1228 C CA . SER A 1 159 ? -3.373 18.157 19.154 1.00 49.16 159 SER A CA 1
ATOM 1229 C C . SER A 1 159 ? -4.652 18.562 18.399 1.00 49.16 159 SER A C 1
ATOM 1231 O O . SER A 1 159 ? -5.528 17.714 18.199 1.00 49.16 159 SER A O 1
ATOM 1233 N N . PRO A 1 160 ? -4.831 19.840 17.996 1.00 47.06 160 PRO A N 1
ATOM 1234 C CA . PRO A 1 160 ? -5.994 20.246 17.207 1.00 47.06 160 PRO A CA 1
ATOM 1235 C C . PRO A 1 160 ? -6.132 19.307 16.010 1.00 47.06 160 PRO A C 1
ATOM 1237 O O . PRO A 1 160 ? -5.133 19.045 15.351 1.00 47.06 160 PRO A O 1
ATOM 1240 N N . LYS A 1 161 ? -7.342 18.780 15.765 1.00 56.12 161 LYS A N 1
ATOM 1241 C CA . LYS A 1 161 ? -7.647 17.822 14.687 1.00 56.12 161 LYS A CA 1
ATOM 1242 C C . LYS A 1 161 ? -7.110 18.340 13.350 1.00 56.12 161 LYS A C 1
ATOM 1244 O O . LYS A 1 161 ? -7.804 19.069 12.642 1.00 56.12 161 LYS A O 1
ATOM 1249 N N . VAL A 1 162 ? -5.871 17.989 13.022 1.00 63.16 162 VAL A N 1
ATOM 1250 C CA . VAL A 1 162 ? -5.282 18.316 11.735 1.00 63.16 162 VAL A CA 1
ATOM 1251 C C . VAL A 1 162 ? -5.952 17.385 10.748 1.00 63.16 162 VAL A C 1
ATOM 1253 O O . VAL A 1 162 ? -5.814 16.165 10.826 1.00 63.16 162 VAL A O 1
ATOM 1256 N N . LEU A 1 163 ? -6.749 17.976 9.870 1.00 69.31 163 LEU A N 1
ATOM 1257 C CA . LEU A 1 163 ? -7.428 17.245 8.819 1.00 69.31 163 LEU A CA 1
ATOM 1258 C C . LEU A 1 163 ? -6.384 16.565 7.908 1.00 69.31 163 LEU A C 1
ATOM 1260 O O . LEU A 1 163 ? -5.352 17.187 7.628 1.00 69.31 163 LEU A O 1
ATOM 1264 N N . PRO A 1 164 ? -6.622 15.329 7.429 1.00 64.88 164 PRO A N 1
ATOM 1265 C CA . PRO A 1 164 ? -5.713 14.646 6.504 1.00 64.88 164 PRO A CA 1
ATOM 1266 C C . PRO A 1 164 ? -5.332 15.528 5.308 1.00 64.88 164 PRO A C 1
ATOM 1268 O O . PRO A 1 164 ? -4.170 15.583 4.911 1.00 64.88 164 PRO A O 1
ATOM 1271 N N . GLU A 1 165 ? -6.292 16.309 4.810 1.00 69.88 165 GLU A N 1
ATOM 1272 C CA . GLU A 1 165 ? -6.126 17.233 3.691 1.00 69.88 165 GLU A CA 1
ATOM 1273 C C . GLU A 1 165 ? -5.112 18.345 3.995 1.00 69.88 165 GLU A C 1
ATOM 1275 O O . GLU A 1 165 ? -4.421 18.815 3.094 1.00 69.88 165 GLU A O 1
ATOM 1280 N N . VAL A 1 166 ? -4.990 18.772 5.256 1.00 76.19 166 VAL A N 1
ATOM 1281 C CA . VAL A 1 166 ? -3.987 19.767 5.668 1.00 76.19 166 VAL A CA 1
ATOM 1282 C C . VAL A 1 166 ? -2.593 19.160 5.609 1.00 76.19 166 VAL A C 1
ATOM 1284 O O . VAL A 1 166 ? -1.668 19.818 5.146 1.00 76.19 166 VAL A O 1
ATOM 1287 N N . ILE A 1 167 ? -2.438 17.905 6.027 1.00 73.69 167 ILE A N 1
ATOM 1288 C CA . ILE A 1 167 ? -1.143 17.218 5.978 1.00 73.69 167 ILE A CA 1
ATOM 1289 C C . ILE A 1 167 ? -0.743 16.968 4.533 1.00 73.69 167 ILE A C 1
ATOM 1291 O O . ILE A 1 167 ? 0.391 17.266 4.176 1.00 73.69 167 ILE A O 1
ATOM 1295 N N . GLU A 1 168 ? -1.680 16.530 3.688 1.00 69.00 168 GLU A N 1
ATOM 1296 C CA . GLU A 1 168 ? -1.446 16.424 2.247 1.00 69.00 168 GLU A CA 1
ATOM 1297 C C . GLU A 1 168 ? -0.945 17.747 1.667 1.00 69.00 168 GLU A C 1
ATOM 1299 O O . GLU A 1 168 ? 0.093 17.776 1.014 1.00 69.00 168 GLU A O 1
ATOM 1304 N N . LYS A 1 169 ? -1.624 18.860 1.971 1.00 79.44 169 LYS A N 1
ATOM 1305 C CA . LYS A 1 169 ? -1.229 20.184 1.477 1.00 79.44 169 LYS A CA 1
ATOM 1306 C C . LYS A 1 169 ? 0.120 20.650 2.007 1.00 79.44 169 LYS A C 1
ATOM 1308 O O . LYS A 1 169 ? 0.879 21.237 1.249 1.00 79.44 169 LYS A O 1
ATOM 1313 N N . VAL A 1 170 ? 0.422 20.427 3.283 1.00 81.50 170 VAL A N 1
ATOM 1314 C CA . VAL A 1 170 ? 1.710 20.823 3.872 1.00 81.50 170 VAL A CA 1
ATOM 1315 C C . VAL A 1 170 ? 2.851 20.008 3.269 1.00 81.50 170 VAL A C 1
ATOM 1317 O O . VAL A 1 170 ? 3.884 20.582 2.938 1.00 81.50 170 VAL A O 1
ATOM 1320 N N . VAL A 1 171 ? 2.656 18.700 3.089 1.00 75.62 171 VAL A N 1
ATOM 1321 C CA . VAL A 1 171 ? 3.636 17.809 2.457 1.00 75.62 171 VAL A CA 1
ATOM 1322 C C . VAL A 1 171 ? 3.861 18.199 0.993 1.00 75.62 171 VAL A C 1
ATOM 1324 O O . VAL A 1 171 ? 5.013 18.323 0.583 1.00 75.62 171 VAL A O 1
ATOM 1327 N N . ASP A 1 172 ? 2.790 18.491 0.246 1.00 73.75 172 ASP A N 1
ATOM 1328 C CA . ASP A 1 172 ? 2.873 19.001 -1.130 1.00 73.75 172 ASP A CA 1
ATOM 1329 C C . ASP A 1 172 ? 3.629 20.350 -1.206 1.00 73.75 172 ASP A C 1
ATOM 1331 O O . ASP A 1 172 ? 4.381 20.576 -2.145 1.00 73.75 172 ASP A O 1
ATOM 1335 N N . ILE A 1 173 ? 3.444 21.265 -0.240 1.00 74.44 173 ILE A N 1
ATOM 1336 C CA . ILE A 1 173 ? 4.117 22.584 -0.221 1.00 74.44 173 ILE A CA 1
ATOM 1337 C C . ILE A 1 173 ? 5.599 22.473 0.161 1.00 74.44 173 ILE A C 1
ATOM 1339 O O . ILE A 1 173 ? 6.416 23.262 -0.311 1.00 74.44 173 ILE A O 1
ATOM 1343 N N . ALA A 1 174 ? 5.937 21.558 1.070 1.00 67.38 174 ALA A N 1
ATOM 1344 C CA . ALA A 1 174 ? 7.277 21.435 1.641 1.00 67.38 174 ALA A CA 1
ATOM 1345 C C . ALA A 1 174 ? 8.265 20.640 0.766 1.00 67.38 174 ALA A C 1
ATOM 1347 O O . ALA A 1 174 ? 9.420 20.491 1.172 1.00 67.38 174 ALA A O 1
ATOM 1348 N N . SER A 1 175 ? 7.805 20.117 -0.376 1.00 58.00 175 SER A N 1
ATOM 1349 C CA . SER A 1 175 ? 8.574 19.266 -1.294 1.00 58.00 175 SER A CA 1
ATOM 1350 C C . SER A 1 175 ? 9.067 20.045 -2.508 1.00 58.00 175 SER A C 1
ATOM 1352 O O . SER A 1 175 ? 10.230 20.504 -2.464 1.00 58.00 175 SER A O 1
#

Secondary structure (DSSP, 8-state):
-----------------HHHHHHHHHHHHHHHHHHHHHHHHHTT-SEEEEEGGGSS-GGG------SSEEEEEE-S-TTT---SSTT-EEEE-------HHHHHHHHHHHHHHTTSS-TT-EEEEEEEETTTTEEEEEEEEETTTSTTTSS-TTTTTTS----HHHHHHHHHH--

Sequence (175 aa):
MANEPANRARTSGSREDPERERSSAKAITESLLKHVPDLVESCQAAALFVYVDALEDPSELSFPSMHAKVFYVTKTPAKEITPHHEEIQYLRVPDVPLTRLGQVKLAIFLALSRGLIQYGDRIVSLSGLAADKTLDTILVTEVGREYEIFASGTDLMTSPKVLPEVIEKVVDIAS